Protein AF-A0A6I7X6W1-F1 (afdb_monomer)

Mean predicted aligned error: 4.0 Å

Nearest PDB structures (foldseek):
  6qq5-assembly1_B  TM=9.766E-01  e=1.348E-05  Achromobacter xylosoxidans
  6fwf-assembly1_A  TM=9.634E-01  e=5.755E-05  Neisseria meningitidis alpha14

Radius of gyration: 19.13 Å; Cα contacts (8 Å, |Δi|>4): 60; chains: 1; bounding box: 44×31×59 Å

Secondary structure (DSSP, 8-state):
-HHHHHHHHHHHHHHHHHHHHHSPPPPSEEE-TTS-EEEEHHHHHHHHHHHHHTTGGGTSEETTEE-SSS-BHHHHHHHHHHHHHHHHHH-

Structure (mmCIF, N/CA/C/O backbone):
data_AF-A0A6I7X6W1-F1
#
_entry.id   AF-A0A6I7X6W1-F1
#
loop_
_atom_site.group_PDB
_atom_site.id
_atom_site.type_symbol
_atom_site.label_atom_id
_atom_site.label_alt_id
_atom_site.label_comp_id
_atom_site.label_asym_id
_atom_site.label_entity_id
_atom_site.label_seq_id
_atom_site.pdbx_PDB_ins_code
_atom_site.Cartn_x
_atom_site.Cartn_y
_atom_site.Cartn_z
_atom_site.occupancy
_atom_site.B_iso_or_equiv
_atom_site.auth_seq_id
_atom_site.auth_comp_id
_atom_site.auth_asym_id
_atom_site.auth_atom_id
_atom_site.pdbx_PDB_model_num
ATOM 1 N N . MET A 1 1 ? 27.860 -2.798 -28.075 1.00 89.31 1 MET A N 1
ATOM 2 C CA . MET A 1 1 ? 26.556 -2.169 -27.765 1.00 89.31 1 MET A CA 1
ATOM 3 C C . MET A 1 1 ? 25.400 -3.175 -27.806 1.00 89.31 1 MET A C 1
ATOM 5 O O . MET A 1 1 ? 24.752 -3.346 -26.786 1.00 89.31 1 MET A O 1
ATOM 9 N N . LEU A 1 2 ? 25.177 -3.894 -28.916 1.00 95.81 2 LEU A N 1
ATOM 10 C CA . LEU A 1 2 ? 24.042 -4.826 -29.071 1.00 95.81 2 LEU A CA 1
ATOM 11 C C . LEU A 1 2 ? 24.032 -5.977 -28.044 1.00 95.81 2 LEU A C 1
ATOM 13 O O . LEU A 1 2 ? 22.999 -6.256 -27.448 1.00 95.81 2 LEU A O 1
ATOM 17 N N . VAL A 1 3 ? 25.199 -6.564 -27.747 1.00 97.06 3 VAL A N 1
ATOM 18 C CA . VAL A 1 3 ? 25.344 -7.591 -26.693 1.00 97.06 3 VAL A CA 1
ATOM 19 C C . VAL A 1 3 ? 24.953 -7.053 -25.312 1.00 97.06 3 VAL A C 1
ATOM 21 O O . VAL A 1 3 ? 24.232 -7.715 -24.578 1.00 97.06 3 VAL A O 1
ATOM 24 N N . SER A 1 4 ? 25.379 -5.833 -24.969 1.00 96.62 4 SER A N 1
ATOM 25 C CA . SER A 1 4 ? 25.037 -5.212 -23.682 1.00 96.62 4 SER A CA 1
ATOM 26 C C . SER A 1 4 ? 23.535 -4.950 -23.563 1.00 96.62 4 SER A C 1
ATOM 28 O O . SER A 1 4 ? 22.969 -5.235 -22.515 1.00 96.62 4 SER A O 1
ATOM 30 N N . LEU A 1 5 ? 22.877 -4.493 -24.634 1.00 98.12 5 LEU A N 1
ATOM 31 C CA . LEU A 1 5 ? 21.421 -4.329 -24.646 1.00 98.12 5 LEU A CA 1
ATOM 32 C C . LEU A 1 5 ? 20.710 -5.668 -24.428 1.00 98.12 5 LEU A C 1
ATOM 34 O O . LEU A 1 5 ? 19.854 -5.757 -23.553 1.00 98.12 5 LEU A O 1
ATOM 38 N N . LEU A 1 6 ? 21.089 -6.712 -25.174 1.00 98.25 6 LEU A N 1
ATOM 39 C CA . LEU A 1 6 ? 20.468 -8.033 -25.047 1.00 98.25 6 LEU A CA 1
ATOM 40 C C . LEU A 1 6 ? 20.591 -8.587 -23.625 1.00 98.25 6 LEU A C 1
ATOM 42 O O . LEU A 1 6 ? 19.604 -9.074 -23.077 1.00 98.25 6 LEU A O 1
ATOM 46 N N . VAL A 1 7 ? 21.768 -8.470 -23.005 1.00 98.25 7 VAL A N 1
ATOM 47 C CA . VAL A 1 7 ? 21.984 -8.923 -21.624 1.00 98.25 7 VAL A CA 1
ATOM 48 C C . VAL A 1 7 ? 21.141 -8.104 -20.643 1.00 98.25 7 VAL A C 1
ATOM 50 O O . VAL A 1 7 ? 20.402 -8.688 -19.853 1.00 98.25 7 VAL A O 1
ATOM 53 N N . SER A 1 8 ? 21.176 -6.771 -20.721 1.00 98.00 8 SER A N 1
ATOM 54 C CA . SER A 1 8 ? 20.423 -5.905 -19.805 1.00 98.00 8 SER A CA 1
ATOM 55 C C . SER A 1 8 ? 18.909 -6.117 -19.901 1.00 98.00 8 SER A C 1
ATOM 57 O O . SER A 1 8 ? 18.245 -6.247 -18.874 1.00 98.00 8 SER A O 1
ATOM 59 N N . PHE A 1 9 ? 18.352 -6.212 -21.114 1.00 98.12 9 PHE A N 1
ATOM 60 C CA . PHE A 1 9 ? 16.921 -6.477 -21.301 1.00 98.12 9 PHE A CA 1
ATOM 61 C C . PHE A 1 9 ? 16.525 -7.884 -20.857 1.00 98.12 9 PHE A C 1
ATOM 63 O O . PHE A 1 9 ? 15.452 -8.052 -20.285 1.00 98.12 9 PHE A O 1
ATOM 70 N N . SE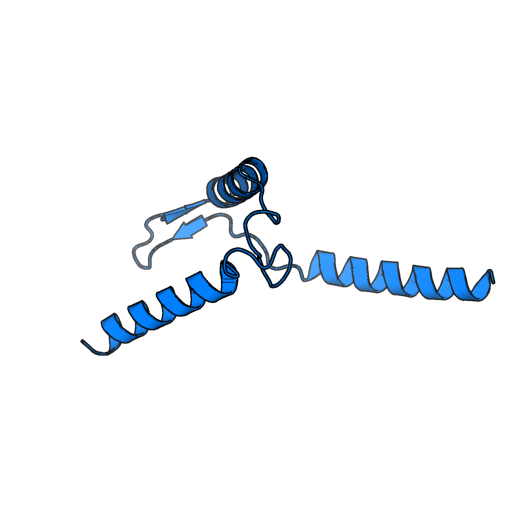R A 1 10 ? 17.388 -8.884 -21.063 1.00 98.19 10 SER A N 1
ATOM 71 C CA . SER A 1 10 ? 17.125 -10.246 -20.582 1.00 98.19 10 SER A CA 1
ATOM 72 C C . SER A 1 10 ? 17.019 -10.280 -19.058 1.00 98.19 10 SER A C 1
ATOM 74 O O . SER A 1 10 ? 16.077 -10.858 -18.521 1.00 98.19 10 SER A O 1
ATOM 76 N N . VAL A 1 11 ? 17.939 -9.607 -18.359 1.00 98.06 11 VAL A N 1
ATOM 77 C CA . VAL A 1 11 ? 17.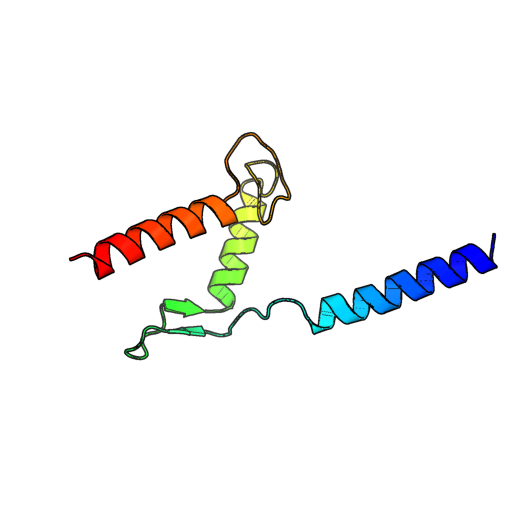905 -9.480 -16.894 1.00 98.06 11 VAL A CA 1
ATOM 78 C C . VAL A 1 11 ? 16.653 -8.724 -16.440 1.00 98.06 11 VAL A C 1
ATOM 80 O O . VAL A 1 11 ? 15.965 -9.183 -15.528 1.00 98.06 11 VAL A O 1
ATOM 83 N N . LEU A 1 12 ? 16.316 -7.610 -17.098 1.00 98.12 12 LEU A N 1
ATOM 84 C CA . LEU A 1 12 ? 15.126 -6.816 -16.781 1.00 98.12 12 LEU A CA 1
ATOM 85 C C . LEU A 1 12 ? 13.832 -7.630 -16.923 1.00 98.12 12 LEU A C 1
ATOM 87 O O . LEU A 1 12 ? 13.006 -7.626 -16.015 1.00 98.12 12 LEU A O 1
ATOM 91 N N . LEU A 1 13 ? 13.662 -8.348 -18.036 1.00 97.88 13 LEU A N 1
ATOM 92 C CA . LEU A 1 13 ? 12.475 -9.171 -18.286 1.00 97.88 13 LEU A CA 1
ATOM 93 C C . LEU A 1 13 ? 12.389 -10.352 -17.318 1.00 97.88 13 LEU A C 1
ATOM 95 O O . LEU A 1 13 ? 11.307 -10.652 -16.811 1.00 97.88 13 LEU A O 1
ATOM 99 N N . PHE A 1 14 ? 13.524 -10.993 -17.027 1.00 98.12 14 PHE A N 1
ATOM 100 C CA . PHE A 1 14 ? 13.580 -12.093 -16.073 1.00 98.12 14 PHE A CA 1
ATOM 101 C C . PHE A 1 14 ? 13.121 -11.643 -14.681 1.00 98.12 14 PHE A C 1
ATOM 103 O O . PHE A 1 14 ? 12.179 -12.213 -14.129 1.00 98.12 14 PHE A O 1
ATOM 110 N N . PHE A 1 15 ? 13.724 -10.587 -14.127 1.00 97.94 15 PHE A N 1
ATOM 111 C CA . PHE A 1 15 ? 13.335 -10.098 -12.804 1.00 97.94 15 PHE A CA 1
ATOM 112 C C . PHE A 1 15 ? 11.955 -9.436 -12.796 1.00 97.94 15 PHE A C 1
ATOM 114 O O . PHE A 1 15 ? 11.229 -9.598 -11.820 1.00 97.94 15 PHE A O 1
ATOM 121 N N . GLY A 1 16 ? 11.541 -8.775 -13.880 1.00 96.75 16 GLY A N 1
ATOM 122 C CA . GLY A 1 16 ? 10.184 -8.244 -14.023 1.00 96.75 16 GLY A CA 1
ATOM 123 C C . GLY A 1 16 ? 9.117 -9.339 -13.922 1.00 96.75 16 GLY A C 1
ATOM 124 O O . GLY A 1 16 ? 8.147 -9.187 -13.182 1.00 96.75 16 GLY A O 1
ATOM 125 N N . SER A 1 17 ? 9.335 -10.483 -14.581 1.00 96.44 17 SER A N 1
ATOM 126 C CA . SER A 1 17 ? 8.451 -11.653 -14.470 1.00 96.44 17 SER A CA 1
ATOM 127 C C . SER A 1 17 ? 8.410 -12.216 -13.045 1.00 96.44 17 SER A C 1
ATOM 129 O O . SER A 1 17 ? 7.338 -12.526 -12.524 1.00 96.44 17 SER A O 1
ATOM 131 N N . GLN A 1 18 ? 9.567 -12.286 -12.378 1.00 96.81 18 GLN A N 1
ATOM 132 C CA . GLN A 1 18 ? 9.650 -12.746 -10.990 1.00 96.81 18 GLN A CA 1
ATOM 133 C C . GLN A 1 18 ? 8.907 -11.811 -10.027 1.00 96.81 18 GLN A C 1
ATOM 135 O O . GLN A 1 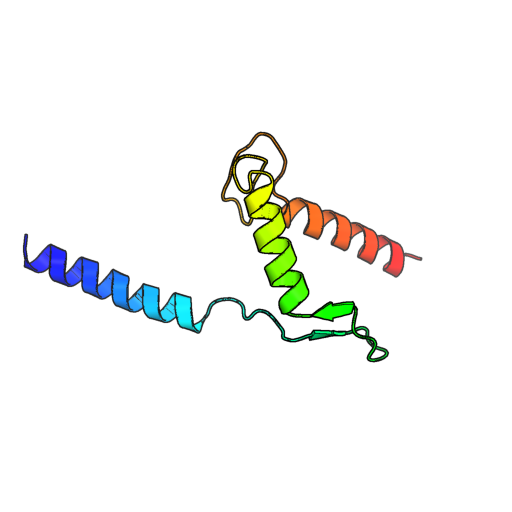18 ? 8.228 -12.296 -9.126 1.00 96.81 18 GLN A O 1
ATOM 140 N N . ILE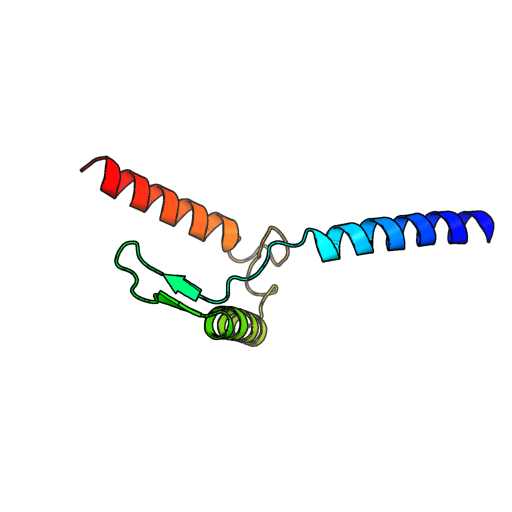 A 1 19 ? 9.018 -10.493 -10.213 1.00 95.50 19 ILE A N 1
ATOM 141 C CA . ILE A 1 19 ? 8.305 -9.496 -9.403 1.00 95.50 19 ILE A CA 1
ATOM 142 C C . ILE A 1 19 ? 6.797 -9.628 -9.615 1.00 95.50 19 ILE A C 1
ATOM 144 O O . ILE A 1 19 ? 6.064 -9.661 -8.635 1.00 95.50 19 ILE A O 1
ATOM 148 N N . TYR A 1 20 ? 6.334 -9.769 -10.860 1.00 93.00 20 TYR A N 1
ATOM 149 C CA . TYR A 1 20 ? 4.905 -9.904 -11.158 1.00 93.00 20 TYR A CA 1
ATOM 150 C C . TYR A 1 20 ? 4.280 -11.130 -10.477 1.00 93.00 20 TYR A C 1
ATOM 152 O O . TYR A 1 20 ? 3.209 -11.036 -9.888 1.00 93.00 20 TYR A O 1
ATOM 160 N N . GLN A 1 21 ? 4.974 -12.271 -10.503 1.00 93.5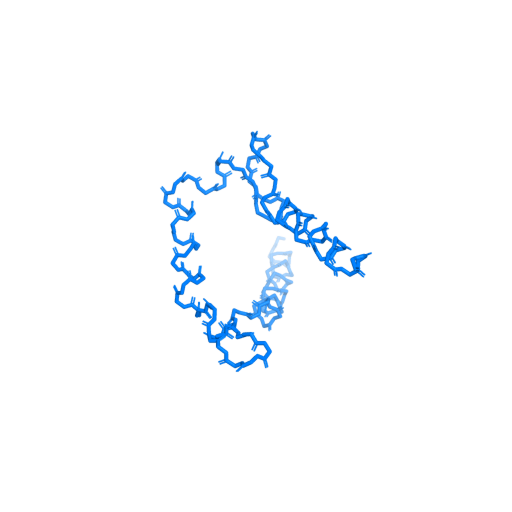0 21 GLN A N 1
ATOM 161 C CA . GLN A 1 21 ? 4.489 -13.510 -9.885 1.00 93.50 21 GLN A CA 1
ATOM 162 C C . GLN A 1 21 ? 4.574 -13.505 -8.353 1.00 93.50 21 GLN A C 1
ATOM 164 O O . GLN A 1 21 ? 3.807 -14.204 -7.696 1.00 93.50 21 GLN A O 1
ATOM 169 N N . LYS A 1 22 ? 5.526 -12.758 -7.780 1.00 94.38 22 LYS A N 1
ATOM 170 C CA . LYS A 1 22 ? 5.782 -12.710 -6.330 1.00 94.38 22 LYS A CA 1
ATOM 171 C C . LYS A 1 22 ? 5.245 -11.450 -5.655 1.00 94.38 22 LYS A C 1
ATOM 173 O O . LYS A 1 22 ? 5.501 -11.252 -4.468 1.00 94.38 22 LYS A O 1
ATOM 178 N N . ALA A 1 23 ? 4.550 -10.592 -6.396 1.00 92.50 23 ALA A N 1
ATOM 179 C CA . ALA A 1 23 ? 3.932 -9.403 -5.841 1.00 92.50 23 ALA A CA 1
ATOM 180 C C . ALA A 1 23 ? 2.955 -9.805 -4.720 1.00 92.50 23 ALA A C 1
ATOM 182 O O . ALA A 1 23 ? 2.270 -10.824 -4.854 1.00 92.50 23 ALA A O 1
ATOM 183 N N . PRO A 1 24 ? 2.875 -9.034 -3.621 1.00 92.94 24 PRO A N 1
ATOM 184 C CA . PRO A 1 24 ? 1.909 -9.299 -2.563 1.00 92.94 24 PRO A CA 1
ATOM 185 C C . PRO A 1 24 ? 0.484 -9.352 -3.143 1.00 92.94 24 PRO A C 1
ATOM 187 O O . PRO A 1 24 ? 0.046 -8.370 -3.750 1.00 92.94 24 PRO A O 1
ATOM 190 N N . PRO A 1 25 ? -0.245 -10.474 -3.006 1.00 94.25 25 PRO A N 1
ATOM 191 C CA . PRO A 1 25 ? -1.589 -10.581 -3.553 1.00 94.25 25 PRO A CA 1
ATOM 192 C C . PRO A 1 25 ? -2.567 -9.730 -2.735 1.00 94.25 25 PRO A C 1
ATOM 194 O O . PRO A 1 25 ? -2.564 -9.791 -1.507 1.00 94.25 25 PRO A O 1
ATOM 197 N N . ILE A 1 26 ? -3.444 -8.980 -3.409 1.00 95.56 26 ILE A N 1
ATOM 198 C CA . ILE A 1 26 ? -4.558 -8.275 -2.755 1.00 95.56 26 ILE A CA 1
ATOM 199 C C . ILE A 1 26 ? -5.654 -9.306 -2.436 1.00 95.56 26 ILE A C 1
ATOM 201 O O . ILE A 1 26 ? -6.183 -9.896 -3.387 1.00 95.56 26 ILE A O 1
ATOM 205 N N . PRO A 1 27 ? -6.004 -9.538 -1.155 1.00 95.62 27 PRO A N 1
ATOM 206 C CA . PRO A 1 27 ? -7.036 -10.501 -0.769 1.00 95.62 27 PRO A CA 1
ATOM 207 C C . PRO A 1 27 ? -8.423 -10.116 -1.296 1.00 95.62 27 PRO A C 1
ATOM 209 O O . PRO A 1 27 ? -8.744 -8.934 -1.379 1.00 95.62 27 PRO A O 1
ATOM 212 N N . GLU A 1 28 ? -9.275 -11.106 -1.581 1.00 97.25 28 GLU A N 1
ATOM 213 C CA . GLU A 1 28 ? -10.673 -10.861 -1.984 1.00 97.25 28 GLU A CA 1
ATOM 214 C C . GLU A 1 28 ? -11.518 -10.290 -0.836 1.00 97.25 28 GLU A C 1
ATOM 216 O O . GLU A 1 28 ? -12.303 -9.362 -1.034 1.00 97.25 28 GLU A O 1
ATOM 221 N N . THR A 1 29 ? -11.328 -10.809 0.381 1.00 96.94 29 THR A N 1
ATOM 222 C CA . THR A 1 29 ? -12.000 -10.327 1.594 1.00 96.94 29 THR A CA 1
ATOM 223 C C . THR A 1 29 ? -11.070 -10.392 2.797 1.00 96.94 29 THR A C 1
ATOM 225 O O . THR A 1 29 ? -10.361 -11.383 2.973 1.00 96.94 29 THR A O 1
ATOM 228 N N . ILE A 1 30 ? -11.144 -9.388 3.664 1.00 96.31 30 ILE A N 1
ATOM 229 C CA . ILE A 1 30 ? -10.547 -9.366 5.000 1.00 96.31 30 ILE A CA 1
ATOM 230 C C . ILE A 1 30 ? -11.685 -9.575 5.997 1.00 96.31 30 ILE A C 1
ATOM 232 O O . ILE A 1 30 ? -12.662 -8.827 5.974 1.00 96.31 30 ILE A O 1
ATOM 236 N N . GLN A 1 31 ? -11.581 -10.597 6.843 1.00 97.25 31 GLN A N 1
ATOM 237 C CA . GLN A 1 31 ? -12.630 -10.987 7.787 1.00 97.25 31 GLN A CA 1
ATOM 238 C C . GLN A 1 31 ? -12.106 -10.966 9.222 1.00 97.25 31 GLN A C 1
ATOM 240 O O . GLN A 1 31 ? -10.923 -11.202 9.463 1.00 97.25 31 GLN A O 1
ATOM 245 N N . THR A 1 32 ? -12.993 -10.708 10.180 1.00 95.75 32 THR A N 1
ATOM 246 C CA . THR A 1 32 ? -12.690 -10.913 11.599 1.00 95.75 32 THR A CA 1
ATOM 247 C C . THR A 1 32 ? -12.591 -12.406 11.917 1.00 95.75 32 THR A C 1
ATOM 249 O O . THR A 1 32 ? -13.060 -13.252 11.155 1.00 95.75 32 THR A O 1
ATOM 252 N N . SER A 1 33 ? -12.060 -12.749 13.093 1.00 93.94 33 SER A N 1
ATOM 253 C CA . SER A 1 33 ? -12.062 -14.133 13.595 1.00 93.94 33 SER A CA 1
ATOM 254 C C . SER A 1 33 ? -13.469 -14.736 13.736 1.00 93.94 33 SER A C 1
ATOM 256 O O . SER A 1 33 ? -13.613 -15.954 13.718 1.00 93.94 33 SER A O 1
ATOM 258 N N . ALA A 1 34 ? -14.506 -13.897 13.836 1.00 95.00 34 ALA A N 1
ATOM 259 C CA . ALA A 1 34 ? -15.910 -14.305 13.868 1.00 95.00 34 ALA A CA 1
ATOM 260 C C . ALA A 1 34 ? -16.537 -14.484 12.467 1.00 95.00 34 ALA A C 1
ATOM 262 O O . ALA A 1 34 ? -17.717 -14.812 12.373 1.00 95.00 34 ALA A O 1
ATOM 263 N N . GLY A 1 35 ? -15.781 -14.258 11.385 1.00 93.75 35 GLY A N 1
ATOM 264 C CA . GLY A 1 35 ? -16.247 -14.400 9.999 1.00 93.75 35 GLY A CA 1
ATOM 265 C C . GLY A 1 35 ? -16.953 -13.168 9.423 1.00 93.75 35 GLY A C 1
ATOM 266 O O . GLY A 1 35 ? -17.482 -13.226 8.315 1.00 93.75 35 GLY A O 1
ATOM 267 N N . ASN A 1 36 ? -16.960 -12.037 10.136 1.00 96.62 36 ASN A N 1
ATOM 268 C CA . ASN A 1 36 ? -17.554 -10.801 9.623 1.00 96.62 36 ASN A CA 1
ATOM 269 C C . ASN A 1 36 ? -16.595 -10.134 8.631 1.00 96.62 36 ASN A C 1
ATOM 271 O O . ASN A 1 36 ? -15.437 -9.891 8.970 1.00 96.62 36 ASN A O 1
ATOM 275 N N . VAL A 1 37 ? -17.071 -9.809 7.427 1.00 96.81 37 VAL A N 1
ATOM 276 C CA . VAL A 1 37 ? -16.278 -9.089 6.417 1.00 96.81 37 VAL A CA 1
ATOM 277 C C . VAL A 1 37 ? -16.032 -7.651 6.876 1.00 96.81 37 VAL A C 1
ATOM 279 O O . VAL A 1 37 ? -16.977 -6.926 7.177 1.00 96.81 37 VAL A O 1
ATOM 282 N N . VAL A 1 38 ? -14.761 -7.250 6.913 1.00 96.75 38 VAL A N 1
ATOM 283 C CA . VAL A 1 38 ? -14.305 -5.894 7.259 1.00 96.75 38 VAL A CA 1
ATOM 284 C C . VAL A 1 38 ? -14.025 -5.083 5.995 1.00 96.75 38 VAL A C 1
ATOM 286 O O . VAL A 1 38 ? -14.520 -3.970 5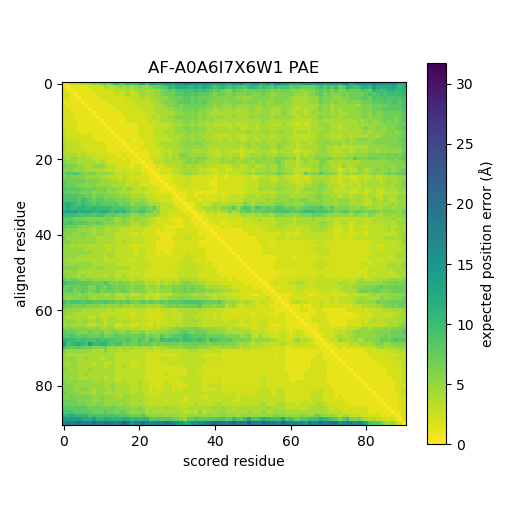.863 1.00 96.75 38 VAL A O 1
ATOM 289 N N . TYR A 1 39 ? -13.274 -5.657 5.049 1.00 97.50 39 TYR A N 1
ATOM 290 C CA . TYR A 1 39 ? -12.939 -5.025 3.769 1.00 97.50 39 TYR A CA 1
ATOM 291 C C . TYR A 1 39 ? -12.981 -6.037 2.627 1.00 97.50 39 TYR A C 1
ATOM 293 O O . TYR A 1 39 ? -12.692 -7.219 2.823 1.00 97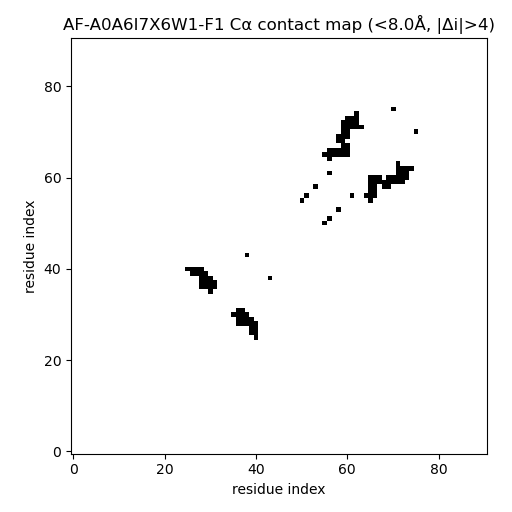.50 39 TYR A O 1
ATOM 301 N N . THR A 1 40 ? -13.290 -5.568 1.420 1.00 97.88 40 THR A N 1
ATOM 302 C CA . THR A 1 40 ? -13.178 -6.347 0.179 1.00 97.88 40 THR A CA 1
ATOM 303 C C . THR A 1 40 ? -12.029 -5.842 -0.692 1.00 97.88 40 THR A C 1
ATOM 305 O O . THR A 1 40 ? -11.559 -4.715 -0.516 1.00 97.88 40 THR A O 1
ATOM 308 N N . ARG A 1 41 ? -11.611 -6.632 -1.689 1.00 97.38 41 ARG A N 1
ATOM 309 C CA . ARG A 1 41 ? -10.675 -6.174 -2.732 1.00 97.38 41 ARG A CA 1
ATOM 310 C C . ARG A 1 41 ? -11.114 -4.843 -3.349 1.00 97.38 41 ARG A C 1
ATOM 312 O O . ARG A 1 41 ? -10.297 -3.937 -3.490 1.00 97.38 41 ARG A O 1
ATOM 319 N N . ALA A 1 42 ? -12.404 -4.707 -3.658 1.00 97.94 42 ALA A N 1
ATOM 320 C CA . ALA A 1 42 ? -12.952 -3.501 -4.273 1.00 97.94 42 ALA A CA 1
ATOM 321 C C . ALA A 1 42 ? -12.796 -2.260 -3.378 1.00 97.94 42 ALA A C 1
ATOM 323 O O . ALA A 1 42 ? -12.605 -1.154 -3.884 1.00 97.94 42 ALA A O 1
ATOM 324 N N . ASP A 1 43 ? -12.849 -2.427 -2.055 1.00 98.12 43 ASP A N 1
ATOM 325 C CA . ASP A 1 43 ? -12.640 -1.323 -1.115 1.00 98.12 43 ASP A CA 1
ATOM 326 C C . ASP A 1 43 ? -11.168 -0.901 -1.063 1.00 98.12 43 ASP A C 1
ATOM 328 O O . ASP A 1 43 ? -10.881 0.296 -1.056 1.00 98.12 43 ASP A O 1
ATOM 332 N N . ILE A 1 44 ? -10.236 -1.862 -1.115 1.00 97.44 44 ILE A N 1
ATOM 333 C CA . ILE A 1 44 ? -8.788 -1.598 -1.171 1.00 97.44 44 ILE A CA 1
ATOM 334 C C . ILE A 1 44 ? -8.435 -0.840 -2.459 1.00 97.44 44 ILE A C 1
ATOM 336 O O . ILE A 1 44 ? -7.781 0.203 -2.410 1.00 97.44 44 ILE A O 1
ATOM 340 N N . GLU A 1 45 ? -8.918 -1.311 -3.611 1.00 97.56 45 GLU A N 1
ATOM 341 C CA . GLU A 1 45 ? -8.686 -0.667 -4.911 1.00 97.56 45 GLU A CA 1
ATOM 342 C C . GLU A 1 45 ? -9.315 0.733 -4.976 1.00 97.56 45 GLU A C 1
ATOM 344 O O . GLU A 1 45 ? -8.703 1.684 -5.472 1.00 97.56 45 GLU A O 1
ATOM 349 N N . ARG A 1 46 ? -10.519 0.904 -4.412 1.00 98.12 46 ARG A N 1
ATOM 350 C CA . ARG A 1 46 ? -11.156 2.222 -4.286 1.00 98.12 46 ARG A CA 1
ATOM 351 C C . ARG A 1 46 ? -10.342 3.153 -3.388 1.00 98.12 46 ARG A C 1
ATOM 353 O O . ARG A 1 46 ? -10.193 4.328 -3.726 1.00 98.12 46 ARG A O 1
ATOM 360 N N . GLY A 1 47 ? -9.799 2.650 -2.281 1.00 97.19 47 GLY A N 1
ATOM 361 C CA . GLY A 1 47 ? -8.897 3.392 -1.400 1.00 97.19 47 GLY A CA 1
ATOM 362 C C . GLY A 1 47 ? -7.637 3.854 -2.132 1.00 97.19 47 GLY A C 1
ATOM 363 O O . GLY A 1 47 ? -7.295 5.035 -2.076 1.00 97.19 47 GLY A O 1
ATOM 364 N N . GLN A 1 48 ? -7.011 2.966 -2.908 1.00 97.31 48 GLN A N 1
ATOM 365 C CA . GLN A 1 48 ? -5.856 3.298 -3.744 1.00 97.31 48 GLN A CA 1
ATOM 366 C C . GLN A 1 48 ? -6.184 4.393 -4.775 1.00 97.31 48 GLN A C 1
ATOM 368 O O . GLN A 1 48 ? -5.420 5.349 -4.912 1.00 97.31 48 GLN A O 1
ATOM 373 N N . ASN A 1 49 ? -7.322 4.294 -5.469 1.00 97.62 49 ASN A N 1
ATOM 374 C CA . ASN A 1 49 ? -7.766 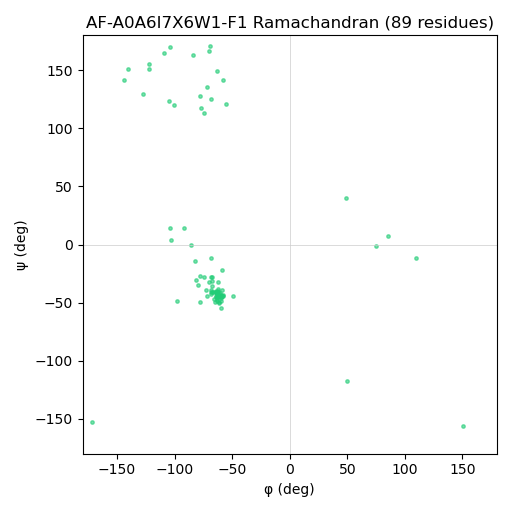5.320 -6.422 1.00 97.62 49 ASN A CA 1
ATOM 375 C C . ASN A 1 49 ? -8.045 6.660 -5.731 1.00 97.62 49 ASN A C 1
ATOM 377 O O . ASN A 1 49 ? -7.672 7.718 -6.235 1.00 97.62 49 ASN A O 1
ATOM 381 N N . THR A 1 50 ? -8.661 6.616 -4.549 1.00 97.50 50 THR A N 1
ATOM 382 C CA . THR A 1 50 ? -8.945 7.814 -3.753 1.00 97.50 50 THR A CA 1
ATOM 383 C C . THR A 1 50 ? -7.645 8.492 -3.326 1.00 97.50 50 THR A C 1
ATOM 385 O O . THR A 1 50 ? -7.496 9.692 -3.542 1.00 97.50 50 THR A O 1
ATOM 388 N N . TRP A 1 51 ? -6.666 7.735 -2.822 1.00 95.44 51 TRP A N 1
ATOM 389 C CA . TRP A 1 51 ? -5.343 8.254 -2.466 1.00 95.44 51 TRP A CA 1
ATOM 390 C C . TRP A 1 51 ? -4.639 8.916 -3.657 1.00 95.44 51 TRP A C 1
ATOM 392 O O . TRP A 1 51 ? -4.121 10.024 -3.526 1.00 95.44 51 TRP A O 1
ATOM 402 N N . GLN A 1 52 ? -4.684 8.296 -4.840 1.00 96.56 52 GLN A N 1
ATOM 403 C CA . GLN A 1 52 ? -4.132 8.897 -6.061 1.00 96.56 52 GLN A CA 1
ATOM 404 C C . GLN A 1 52 ? -4.844 10.207 -6.430 1.00 96.56 52 GLN A C 1
ATOM 406 O O . GLN A 1 52 ? -4.188 11.170 -6.821 1.00 96.56 52 GLN A O 1
ATOM 411 N N . SER A 1 53 ? -6.170 10.268 -6.267 1.00 96.81 53 SER A N 1
ATOM 412 C CA . SER A 1 53 ? -6.972 11.447 -6.621 1.00 96.81 53 SER A CA 1
ATOM 413 C C . SER A 1 53 ? -6.706 12.671 -5.736 1.00 96.81 53 SER A C 1
ATOM 415 O O . SER A 1 53 ? -6.837 13.798 -6.205 1.00 96.81 53 SER A O 1
ATOM 417 N N . ILE A 1 54 ? -6.286 12.467 -4.482 1.00 94.81 54 ILE A N 1
ATOM 418 C CA . ILE A 1 54 ? -6.000 13.547 -3.520 1.00 94.81 54 ILE A CA 1
ATOM 419 C C . ILE A 1 54 ? -4.531 14.005 -3.535 1.00 94.81 54 ILE A C 1
ATOM 421 O O . ILE A 1 54 ? -4.088 14.686 -2.615 1.00 94.81 54 ILE A O 1
ATOM 425 N N . GLY A 1 55 ? -3.763 13.626 -4.562 1.00 93.31 55 GLY A N 1
ATOM 426 C CA . GLY A 1 55 ? -2.358 14.016 -4.746 1.00 93.31 55 GLY A CA 1
ATOM 427 C C . GLY A 1 55 ? -1.352 12.880 -4.540 1.00 93.31 55 GLY A C 1
ATOM 428 O O . GLY A 1 55 ? -0.187 13.017 -4.916 1.00 93.31 55 GLY A O 1
ATOM 429 N N . GLY A 1 56 ? -1.787 11.741 -3.993 1.00 93.94 56 GLY A N 1
ATOM 430 C CA . GLY A 1 56 ? -1.000 10.516 -3.872 1.00 93.94 56 GLY A CA 1
ATOM 431 C C . GLY A 1 56 ? 0.386 10.735 -3.266 1.00 93.94 56 GLY A C 1
ATOM 432 O O . GLY A 1 56 ? 0.538 11.192 -2.133 1.00 93.94 56 GLY A O 1
ATOM 433 N N . MET A 1 57 ? 1.411 10.435 -4.061 1.00 95.88 57 MET A N 1
ATOM 434 C CA . MET A 1 57 ? 2.824 10.533 -3.681 1.00 95.88 57 MET A CA 1
ATOM 435 C C . MET A 1 57 ? 3.326 11.967 -3.486 1.00 95.88 57 MET A C 1
ATOM 437 O O . MET A 1 57 ? 4.432 12.157 -2.998 1.00 95.88 57 MET A O 1
ATOM 441 N N . GLN A 1 58 ? 2.569 12.993 -3.881 1.00 93.69 58 GLN A N 1
ATOM 442 C CA . GLN A 1 58 ? 2.948 14.379 -3.593 1.00 93.69 58 GLN A CA 1
ATOM 443 C C . GLN A 1 58 ? 2.630 14.757 -2.145 1.00 93.69 58 GLN A C 1
ATOM 445 O O . GLN A 1 58 ? 3.317 15.601 -1.569 1.00 93.69 58 GLN A O 1
ATOM 450 N N . GLN A 1 59 ? 1.635 14.103 -1.543 1.00 91.94 59 GLN A N 1
ATOM 451 C CA . GLN A 1 59 ? 1.202 14.397 -0.183 1.00 91.94 59 GLN A CA 1
ATOM 452 C C . GLN A 1 59 ? 2.120 13.767 0.871 1.00 91.94 59 GLN A C 1
ATOM 454 O O . GLN A 1 59 ? 2.336 14.380 1.905 1.00 91.94 59 GLN A O 1
ATOM 459 N N . GLY A 1 60 ? 2.674 12.582 0.613 1.00 94.06 60 GLY A N 1
ATOM 460 C CA . GLY A 1 60 ? 3.612 11.863 1.486 1.00 94.06 60 GLY A CA 1
ATOM 461 C C . GLY A 1 60 ? 4.170 10.642 0.758 1.00 94.06 60 GLY A C 1
ATOM 462 O O . GLY A 1 60 ? 4.181 10.632 -0.477 1.00 94.06 60 GLY A O 1
ATOM 463 N N . SER A 1 61 ? 4.566 9.592 1.483 1.00 96.56 61 SER A N 1
ATOM 464 C CA . SER A 1 61 ? 5.084 8.358 0.872 1.00 96.56 61 SER A CA 1
ATOM 465 C C . SER A 1 61 ? 4.311 7.088 1.242 1.00 96.56 61 SER A C 1
ATOM 467 O O . SER A 1 61 ? 3.627 7.010 2.264 1.00 96.56 61 SER A O 1
ATOM 469 N N . ILE A 1 62 ? 4.410 6.091 0.361 1.00 96.44 62 ILE A N 1
ATOM 470 C CA . ILE A 1 62 ? 3.973 4.705 0.568 1.00 96.44 62 ILE A CA 1
ATOM 471 C C . ILE A 1 62 ? 5.161 3.810 0.229 1.00 96.44 62 ILE A C 1
ATOM 473 O O . ILE A 1 62 ? 5.766 3.967 -0.834 1.00 96.44 62 ILE A O 1
ATOM 477 N N . TRP A 1 63 ? 5.511 2.881 1.122 1.00 95.81 63 TRP A N 1
ATOM 478 C CA . TRP A 1 63 ? 6.693 2.018 0.975 1.00 95.81 63 TRP A CA 1
ATOM 479 C C . TRP A 1 63 ? 7.969 2.802 0.615 1.00 95.81 63 TRP A C 1
ATOM 481 O O . TRP A 1 63 ? 8.745 2.392 -0.250 1.00 95.81 63 TRP A O 1
ATOM 491 N N . GLY A 1 64 ? 8.159 3.972 1.231 1.00 96.38 64 GLY A N 1
ATOM 492 C CA . GLY A 1 64 ? 9.314 4.844 1.012 1.00 96.38 64 GLY A CA 1
ATOM 493 C C . GLY A 1 64 ? 9.304 5.625 -0.304 1.00 96.3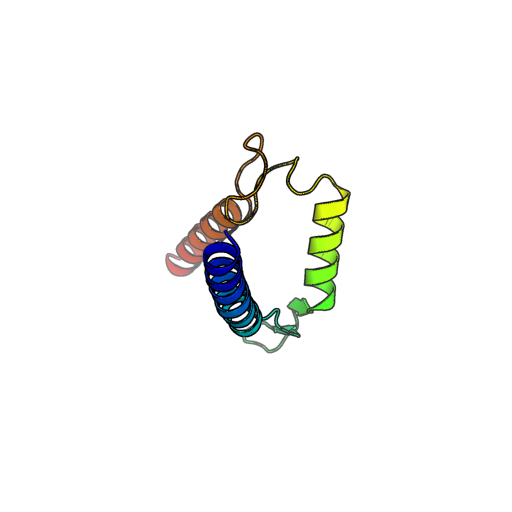8 64 GLY A C 1
ATOM 494 O O . GLY A 1 64 ? 10.215 6.413 -0.541 1.00 96.38 64 GLY A O 1
ATOM 495 N N . HIS A 1 65 ? 8.296 5.446 -1.161 1.00 97.38 65 HIS A N 1
ATOM 496 C CA . HIS A 1 65 ? 8.182 6.180 -2.414 1.00 97.38 65 HIS A CA 1
ATOM 497 C C . HIS A 1 65 ? 7.179 7.327 -2.260 1.00 97.38 65 HIS A C 1
ATOM 499 O O . HIS A 1 65 ? 5.997 7.103 -1.995 1.00 97.38 65 HIS A O 1
ATOM 505 N N . GLY A 1 66 ? 7.639 8.560 -2.463 1.00 96.00 66 GLY A N 1
ATOM 506 C CA . GLY A 1 66 ? 6.796 9.752 -2.466 1.00 96.00 66 GLY A CA 1
ATOM 507 C C . GLY A 1 66 ? 7.532 11.000 -2.007 1.00 96.00 66 GLY A C 1
ATOM 508 O O . GLY A 1 66 ? 8.753 11.088 -2.140 1.00 96.00 66 GLY A O 1
ATOM 509 N N . SER A 1 67 ? 6.780 11.980 -1.521 1.00 94.38 67 SER A N 1
ATOM 510 C CA . SER A 1 67 ? 7.319 13.219 -0.977 1.00 94.38 67 SER A CA 1
ATOM 511 C C . SER A 1 67 ? 7.711 13.047 0.489 1.00 94.38 67 SER A C 1
ATOM 513 O O . SER A 1 67 ? 7.275 12.119 1.166 1.00 94.38 67 SER A O 1
ATOM 515 N N . TYR A 1 68 ? 8.526 13.977 0.983 1.00 92.19 68 TYR A N 1
ATOM 516 C CA . TYR A 1 68 ? 9.001 13.997 2.370 1.00 92.19 68 TYR A CA 1
ATOM 517 C C . TYR A 1 68 ? 8.289 15.053 3.227 1.00 92.19 68 TYR A C 1
ATOM 519 O O . TYR A 1 68 ? 8.787 15.419 4.288 1.00 92.19 68 TYR A O 1
ATOM 527 N N . LEU A 1 69 ? 7.169 15.605 2.740 1.00 89.44 69 LEU A N 1
ATOM 528 C CA . LEU A 1 69 ? 6.424 16.638 3.462 1.00 89.44 69 LEU A CA 1
ATOM 529 C C . LEU A 1 69 ? 5.575 16.034 4.589 1.00 89.44 69 LEU A C 1
ATOM 531 O O . LEU A 1 69 ? 5.620 16.520 5.716 1.00 89.44 69 LEU A O 1
ATOM 535 N N . ALA A 1 70 ? 4.806 14.989 4.281 1.00 92.44 70 ALA A N 1
ATOM 536 C CA . ALA A 1 70 ? 4.065 14.195 5.261 1.00 92.44 70 ALA A CA 1
ATOM 537 C C . ALA A 1 70 ? 4.781 12.847 5.507 1.00 92.44 70 ALA A C 1
ATOM 539 O O . ALA A 1 70 ? 5.740 12.537 4.793 1.00 92.44 70 ALA A O 1
ATOM 540 N N . PRO A 1 71 ? 4.377 12.056 6.521 1.00 93.75 71 PRO A N 1
ATOM 541 C CA . PRO A 1 71 ? 5.072 10.817 6.850 1.00 93.75 71 PRO A CA 1
ATOM 542 C C . PRO A 1 71 ? 4.886 9.745 5.769 1.00 93.75 71 PRO A C 1
ATOM 544 O O . PRO A 1 71 ? 4.051 9.861 4.866 1.00 93.75 71 PRO A O 1
ATOM 547 N N . ASP A 1 72 ? 5.644 8.658 5.910 1.00 97.44 72 ASP A N 1
ATOM 548 C CA . ASP A 1 72 ? 5.347 7.419 5.203 1.00 97.44 72 ASP A CA 1
ATOM 549 C C . ASP A 1 72 ? 4.141 6.736 5.847 1.00 97.44 72 ASP A C 1
ATOM 551 O O . ASP A 1 72 ? 4.211 6.280 6.990 1.00 97.44 72 ASP A O 1
ATOM 555 N N . TRP A 1 73 ? 3.030 6.656 5.118 1.00 97.00 73 TRP A N 1
ATOM 556 C CA . TRP A 1 73 ? 1.780 6.135 5.670 1.00 97.00 73 TRP A CA 1
ATOM 557 C C . TRP A 1 73 ? 1.845 4.636 5.962 1.00 97.00 73 TRP A C 1
ATOM 559 O O . TRP A 1 73 ? 1.153 4.170 6.861 1.00 97.00 73 TRP A O 1
ATOM 569 N N . SER A 1 74 ? 2.677 3.876 5.237 1.00 96.88 74 SER A N 1
ATOM 570 C CA . SER A 1 74 ? 2.847 2.444 5.513 1.00 96.88 74 SER A CA 1
ATOM 571 C C . SER A 1 74 ? 3.558 2.227 6.846 1.00 96.88 74 SER A C 1
ATOM 573 O O . SER A 1 74 ? 3.139 1.380 7.632 1.00 96.88 74 SER A O 1
ATOM 575 N N . ALA A 1 75 ? 4.604 3.009 7.120 1.00 97.81 75 ALA A N 1
ATOM 576 C CA . ALA A 1 75 ? 5.329 2.948 8.383 1.00 97.81 75 ALA A CA 1
ATOM 577 C C . ALA A 1 75 ? 4.520 3.526 9.558 1.00 97.81 75 ALA A C 1
ATOM 579 O O . ALA A 1 75 ? 4.473 2.907 10.620 1.00 97.81 75 ALA A O 1
ATOM 580 N N . ASP A 1 76 ? 3.870 4.682 9.378 1.00 98.00 76 ASP A N 1
ATOM 581 C CA . ASP A 1 76 ? 3.078 5.336 10.432 1.00 98.00 76 ASP A CA 1
ATOM 582 C C . ASP A 1 76 ? 1.870 4.480 10.845 1.00 98.00 76 ASP A C 1
ATOM 584 O O . ASP A 1 76 ? 1.663 4.261 12.040 1.00 98.00 76 ASP A O 1
ATOM 588 N N . TRP A 1 77 ? 1.132 3.912 9.882 1.00 97.75 77 TRP A N 1
ATOM 589 C CA . TRP A 1 77 ? 0.024 2.999 10.179 1.00 97.75 77 TRP A CA 1
ATOM 590 C C . TRP A 1 77 ? 0.500 1.755 10.932 1.00 97.75 77 TRP A C 1
ATOM 592 O O . TRP A 1 77 ? -0.042 1.439 11.990 1.00 97.75 77 TRP A O 1
ATOM 602 N N . LEU A 1 78 ? 1.546 1.086 10.430 1.00 98.19 78 LEU A N 1
ATOM 603 C CA . LEU A 1 78 ? 2.086 -0.126 11.051 1.00 98.19 78 LEU A CA 1
ATOM 604 C C . LEU A 1 78 ? 2.553 0.133 12.490 1.00 98.19 78 LEU A C 1
ATOM 606 O O . LEU A 1 78 ? 2.345 -0.697 13.372 1.00 98.19 78 LEU A O 1
ATOM 610 N N . HIS A 1 79 ? 3.171 1.289 12.741 1.00 98.25 79 HIS A N 1
ATOM 611 C CA . HIS A 1 79 ? 3.606 1.663 14.081 1.00 98.25 79 HIS A CA 1
ATOM 612 C C . HIS A 1 79 ? 2.422 1.879 15.031 1.00 98.25 79 HIS A C 1
ATOM 614 O O . HIS A 1 79 ? 2.427 1.342 16.138 1.00 98.25 79 HIS A O 1
ATOM 620 N N . ARG A 1 80 ? 1.398 2.626 14.600 1.00 98.38 80 ARG A N 1
ATOM 621 C CA . ARG A 1 80 ? 0.191 2.869 15.406 1.00 98.38 80 ARG A CA 1
ATOM 622 C C . ARG A 1 80 ? -0.552 1.574 15.704 1.00 98.38 80 ARG A C 1
ATOM 624 O O . ARG A 1 80 ? -0.905 1.337 16.852 1.00 98.38 80 ARG A O 1
ATOM 631 N N . GLU A 1 81 ? -0.725 0.717 14.701 1.00 98.00 81 GLU A N 1
ATOM 632 C CA . GLU A 1 81 ? -1.343 -0.597 14.872 1.00 98.00 81 GLU A CA 1
ATOM 633 C C . GLU A 1 81 ? -0.564 -1.453 15.877 1.00 98.00 81 GLU A C 1
ATOM 635 O O . GLU A 1 81 ? -1.159 -2.029 16.783 1.00 98.00 81 GLU A O 1
ATOM 640 N N . ALA A 1 82 ? 0.769 -1.483 15.790 1.00 98.25 82 ALA A N 1
ATOM 641 C CA . ALA A 1 82 ? 1.596 -2.223 16.739 1.00 98.25 82 ALA A CA 1
ATOM 642 C C . ALA A 1 82 ? 1.470 -1.698 18.182 1.00 98.25 82 ALA A C 1
ATOM 644 O O . ALA A 1 82 ? 1.460 -2.497 19.120 1.00 98.25 82 ALA A O 1
ATOM 645 N N . LEU A 1 83 ? 1.360 -0.378 18.374 1.00 98.38 83 LEU A N 1
ATOM 646 C CA . LEU A 1 83 ? 1.138 0.220 19.695 1.00 98.38 83 LEU A CA 1
ATOM 647 C C . LEU A 1 83 ? -0.245 -0.124 20.261 1.00 98.38 83 LEU A C 1
ATOM 649 O O . LEU A 1 83 ? -0.344 -0.441 21.446 1.00 98.38 83 LEU A O 1
ATOM 653 N N . GLU A 1 84 ? -1.289 -0.111 19.432 1.00 97.94 84 GLU A N 1
ATOM 654 C CA . GLU A 1 84 ? -2.635 -0.514 19.855 1.00 97.94 84 GLU A CA 1
ATOM 655 C C . GLU A 1 84 ? -2.715 -2.015 20.154 1.00 97.94 84 GLU A C 1
ATOM 657 O O . GLU A 1 84 ? -3.305 -2.430 21.146 1.00 97.94 84 GLU A O 1
ATOM 662 N N . LEU A 1 85 ? -2.056 -2.862 19.362 1.00 97.50 85 LEU A N 1
ATOM 663 C CA . LEU A 1 85 ? -1.963 -4.288 19.677 1.00 97.50 85 LEU A CA 1
ATOM 664 C C . LEU A 1 85 ? -1.226 -4.521 21.000 1.00 97.50 85 LEU A C 1
ATOM 666 O O . LEU A 1 85 ? -1.651 -5.352 21.800 1.00 97.50 85 LEU A O 1
ATOM 670 N N . LEU A 1 86 ? -0.150 -3.775 21.261 1.00 97.69 86 LEU A N 1
ATOM 671 C CA . LEU A 1 86 ? 0.568 -3.854 22.531 1.00 97.69 86 LEU A CA 1
ATOM 672 C C . LEU A 1 86 ? -0.315 -3.429 23.712 1.00 97.69 86 LEU A C 1
ATOM 674 O O . LEU A 1 86 ? -0.282 -4.093 24.748 1.00 97.69 86 LEU A O 1
ATOM 678 N N . SER A 1 87 ? -1.103 -2.360 23.566 1.00 97.81 87 SER A N 1
ATOM 679 C CA . SER A 1 87 ? -2.000 -1.879 24.624 1.00 97.81 87 SER A CA 1
ATOM 680 C C . SER A 1 87 ? -3.077 -2.917 24.966 1.00 97.81 87 SER A C 1
ATOM 682 O O . SER A 1 87 ? -3.295 -3.193 26.144 1.00 97.81 87 SER A O 1
ATOM 684 N N . LEU A 1 88 ? -3.664 -3.558 23.949 1.00 96.88 88 LEU A N 1
ATOM 685 C CA . LEU A 1 88 ? -4.666 -4.620 24.096 1.00 96.88 88 LEU A CA 1
ATOM 686 C C . LEU A 1 88 ? -4.106 -5.907 24.716 1.00 96.88 88 LEU A C 1
ATOM 688 O O . LEU A 1 88 ? -4.837 -6.640 25.372 1.00 96.88 88 LEU A O 1
ATOM 692 N N . ILE A 1 89 ? -2.831 -6.218 24.476 1.00 96.88 89 ILE A N 1
ATOM 693 C CA . ILE A 1 89 ? -2.177 -7.409 25.041 1.00 96.88 89 ILE A CA 1
ATOM 694 C C . ILE A 1 89 ? -1.720 -7.163 26.487 1.00 96.88 89 ILE A C 1
ATOM 696 O O . ILE A 1 89 ? -1.649 -8.103 27.276 1.00 96.88 89 ILE A O 1
ATOM 700 N N . ALA A 1 90 ? -1.367 -5.922 26.832 1.00 93.88 90 ALA A N 1
ATOM 701 C CA . ALA A 1 90 ? -0.875 -5.559 28.160 1.00 93.88 90 ALA A CA 1
ATOM 702 C C . ALA A 1 90 ? -1.987 -5.327 29.202 1.00 93.88 90 ALA A C 1
ATOM 704 O O . ALA A 1 90 ? -1.673 -5.247 30.393 1.00 93.88 90 ALA A O 1
ATOM 705 N N . SER A 1 91 ? -3.246 -5.186 28.768 1.00 74.38 91 SER A N 1
ATOM 706 C CA . SER A 1 91 ? -4.437 -5.096 29.629 1.00 74.38 91 SER A CA 1
ATOM 707 C C . SER A 1 91 ? -4.890 -6.460 30.138 1.00 74.38 91 SER A C 1
ATOM 709 O O . SER A 1 91 ? -5.221 -6.550 31.340 1.00 74.38 91 SER A O 1
#

Sequence (91 aa):
MLVSLLVSFSVLLFFGSQIYQKAPPIPETIQTSAGNVVYTRADIERGQNTWQSIGGMQQGSIWGHGSYLAPDWSADWLHREALELLSLIAS

pLDDT: mean 96.02, std 3.04, range [74.38, 98.38]

Solvent-accessible surface area (backbone atoms only — not comparable to full-atom values): 5276 Å² total; per-residue (Å²): 110,71,68,58,51,54,53,53,52,49,53,51,52,53,51,50,52,50,48,67,76,66,49,86,78,82,56,68,63,44,59,49,99,87,67,50,78,75,45,40,38,69,54,53,54,50,48,54,53,49,45,52,71,74,48,36,44,69,54,13,17,51,88,83,47,53,31,86,82,37,66,40,52,54,59,53,49,52,50,53,51,53,52,52,53,49,55,66,69,73,106

Foldseek 3Di:
DVVVVVVVVVVVVVVVVVCVVPPDDQAQFDADPVGHTDDGSVRVVVVVVVCVVVVNQACEAEPPGHDPPDYHPPVVVVVVVVVVVVVVVVD